Protein AF-A0A923Y2B9-F1 (afdb_monomer_lite)

Sequence (100 aa):
MTINHRLLDILRRGRSPHENHLIDGLVREAVSRREFLRYGSVLGLSAPLLGGIMGAVGYGLTPVAMRAGTPGGTVRYGQIVPAASINPVTVADGGGVTML

Radius of gyration: 22.95 Å; chains: 1; bounding box: 44×29×60 Å

Foldseek 3Di:
DQAQVVLLVVLCPPDDPVLVVLLVCVLVVVADLVRSVVVCVVVVNDPVSSLSSCVNSPNDPPPPPPPDPDVVDDDDDDADDQPDDQDPVPGDDRRSVVVD

pLDDT: mean 88.48, std 8.51, range [60.41, 95.75]

Structure (mmCIF, N/CA/C/O backbone):
data_AF-A0A923Y2B9-F1
#
_entry.id   AF-A0A923Y2B9-F1
#
loop_
_atom_site.group_PDB
_atom_site.id
_atom_site.type_symbol
_atom_site.label_atom_id
_atom_site.label_alt_id
_atom_site.label_comp_id
_atom_site.label_asym_id
_atom_site.label_entity_id
_atom_site.label_seq_id
_atom_site.pdbx_PDB_ins_code
_atom_site.Cartn_x
_atom_site.Cartn_y
_atom_site.Cartn_z
_atom_site.occupancy
_atom_site.B_iso_or_equiv
_atom_site.auth_seq_id
_atom_site.auth_comp_id
_atom_site.auth_asym_id
_atom_site.auth_atom_id
_atom_site.pdbx_PDB_model_num
ATOM 1 N N . MET A 1 1 ? 8.804 -2.515 12.922 1.00 62.66 1 MET A N 1
ATOM 2 C CA . MET A 1 1 ? 7.497 -1.830 12.825 1.00 62.66 1 MET A CA 1
ATOM 3 C C . MET A 1 1 ? 7.016 -1.550 14.237 1.00 62.66 1 MET A C 1
ATOM 5 O O . MET A 1 1 ? 6.899 -2.496 15.003 1.00 62.66 1 MET A O 1
ATOM 9 N N . THR A 1 2 ? 6.822 -0.294 14.633 1.00 78.81 2 THR A N 1
ATOM 10 C CA . THR A 1 2 ? 6.266 0.028 15.958 1.00 78.81 2 THR A CA 1
ATOM 11 C C . THR A 1 2 ? 4.745 0.036 15.841 1.00 78.81 2 THR A C 1
ATOM 13 O O . THR A 1 2 ? 4.179 0.974 15.285 1.00 78.81 2 THR A O 1
ATOM 16 N N . ILE A 1 3 ? 4.092 -1.034 16.300 1.00 89.06 3 ILE A N 1
ATOM 17 C CA . ILE A 1 3 ? 2.633 -1.172 16.221 1.00 89.06 3 ILE A CA 1
ATOM 18 C C . ILE A 1 3 ? 1.986 -0.406 17.379 1.00 89.06 3 ILE A C 1
ATOM 20 O O . ILE A 1 3 ? 2.299 -0.624 18.549 1.00 89.06 3 ILE A O 1
ATOM 24 N N . ASN A 1 4 ? 1.041 0.475 17.065 1.00 92.06 4 ASN A N 1
ATOM 25 C CA . ASN A 1 4 ? 0.205 1.145 18.050 1.00 92.06 4 ASN A CA 1
ATOM 26 C C . ASN A 1 4 ? -1.001 0.263 18.404 1.00 92.06 4 ASN A C 1
ATOM 28 O O . ASN A 1 4 ? -2.086 0.403 17.836 1.00 92.06 4 ASN A O 1
ATOM 32 N N . HIS A 1 5 ? -0.801 -0.647 19.359 1.00 91.88 5 HIS A N 1
ATOM 33 C CA . HIS A 1 5 ? -1.825 -1.602 19.793 1.00 91.88 5 HIS A CA 1
ATOM 34 C C . HIS A 1 5 ? -3.101 -0.925 20.312 1.00 91.88 5 HIS A C 1
ATOM 36 O O . HIS A 1 5 ? -4.198 -1.345 19.968 1.00 91.88 5 HIS A O 1
ATOM 42 N N . ARG A 1 6 ? -2.979 0.189 21.048 1.00 93.44 6 ARG A N 1
ATOM 43 C CA . ARG A 1 6 ? -4.139 0.918 21.587 1.00 93.44 6 ARG A CA 1
ATOM 44 C C . ARG A 1 6 ? -5.038 1.473 20.483 1.00 93.44 6 ARG A C 1
ATOM 46 O O . ARG A 1 6 ? -6.258 1.393 20.581 1.00 93.44 6 ARG A O 1
ATOM 53 N N . LEU A 1 7 ? -4.437 2.057 19.448 1.00 92.19 7 LEU A N 1
ATOM 54 C CA . LEU A 1 7 ? -5.163 2.568 18.286 1.00 92.19 7 LEU A CA 1
ATOM 55 C C . LEU A 1 7 ? -5.807 1.403 17.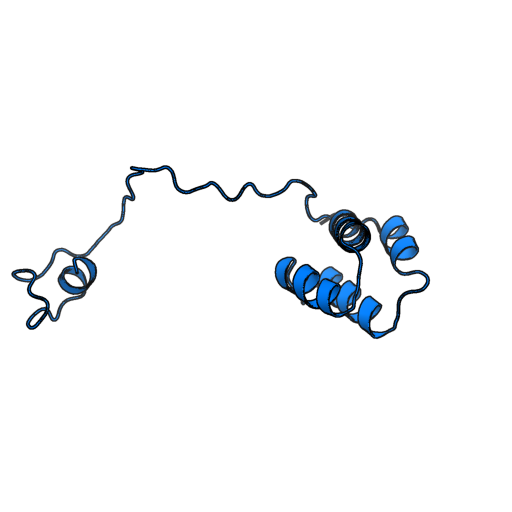522 1.00 92.19 7 LEU A C 1
ATOM 57 O O . LEU A 1 7 ? -6.992 1.447 17.198 1.00 92.19 7 LEU A O 1
ATOM 61 N N . LEU A 1 8 ? -5.043 0.334 17.294 1.00 93.19 8 LEU A N 1
ATOM 62 C CA . LEU A 1 8 ? -5.515 -0.851 16.586 1.00 93.19 8 LEU A CA 1
ATOM 63 C C . LEU A 1 8 ? -6.732 -1.489 17.278 1.00 93.19 8 LEU A C 1
ATOM 65 O O . LEU A 1 8 ? -7.710 -1.810 16.608 1.00 93.19 8 LEU A O 1
ATOM 69 N N . ASP A 1 9 ? -6.716 -1.597 18.607 1.00 93.69 9 ASP A N 1
ATOM 70 C CA . ASP A 1 9 ? -7.828 -2.136 19.394 1.00 93.69 9 ASP A CA 1
ATOM 71 C C . ASP A 1 9 ? -9.095 -1.286 19.278 1.00 93.69 9 ASP A C 1
ATOM 73 O O . ASP A 1 9 ? -10.199 -1.825 19.232 1.00 93.69 9 ASP A O 1
ATOM 77 N N . ILE A 1 10 ? -8.959 0.041 19.197 1.00 94.38 10 ILE A N 1
ATOM 78 C CA . ILE A 1 10 ? -10.097 0.943 18.977 1.00 94.38 10 ILE A CA 1
ATOM 79 C C . ILE A 1 10 ? -10.699 0.705 17.588 1.00 94.38 10 ILE A C 1
ATOM 81 O O . ILE A 1 10 ? -11.918 0.590 17.472 1.00 94.38 10 ILE A O 1
ATOM 85 N N . LEU A 1 11 ? -9.866 0.576 16.550 1.00 92.50 11 LEU A N 1
ATOM 86 C CA . LEU A 1 11 ? -10.327 0.353 15.172 1.00 92.50 11 LEU A CA 1
ATOM 87 C C . LEU A 1 11 ? -10.938 -1.040 14.954 1.00 92.50 11 LEU A C 1
ATOM 89 O O . LEU A 1 11 ? -11.764 -1.210 14.059 1.00 92.50 11 LEU A O 1
ATOM 93 N N . ARG A 1 12 ? -10.569 -2.025 15.780 1.00 91.31 12 ARG A N 1
ATOM 94 C CA . ARG A 1 12 ? -11.142 -3.382 15.774 1.00 91.31 12 ARG A CA 1
ATOM 95 C C . ARG A 1 12 ? -12.546 -3.456 16.384 1.00 91.31 12 ARG A C 1
ATOM 97 O O . ARG A 1 12 ? -13.269 -4.424 16.144 1.00 91.31 12 ARG A O 1
ATOM 104 N N . ARG A 1 13 ? -12.969 -2.459 17.173 1.00 91.69 13 ARG A N 1
ATOM 105 C CA . ARG A 1 13 ? -14.293 -2.480 17.816 1.00 91.69 13 ARG A CA 1
ATOM 106 C C . ARG A 1 13 ? -15.409 -2.404 16.771 1.00 91.69 13 ARG A C 1
ATOM 108 O O . ARG A 1 13 ? -15.408 -1.547 15.890 1.00 91.69 13 ARG A O 1
ATOM 115 N N . GLY A 1 14 ? -16.378 -3.312 16.888 1.00 88.19 14 GLY A N 1
ATOM 116 C CA . GLY A 1 14 ? -17.533 -3.377 15.988 1.00 88.19 14 GLY A CA 1
ATOM 117 C C . GLY A 1 14 ? -17.208 -3.857 14.570 1.00 88.19 14 GLY A C 1
ATOM 118 O O . GLY A 1 14 ? -17.970 -3.561 13.655 1.00 88.19 14 GLY A O 1
ATOM 119 N N . ARG A 1 15 ? -16.074 -4.546 14.378 1.00 90.44 15 ARG A N 1
ATOM 120 C CA . ARG A 1 15 ? -15.715 -5.204 13.116 1.00 90.44 15 ARG A CA 1
ATOM 121 C C . ARG A 1 15 ? -16.225 -6.643 13.076 1.00 90.44 15 ARG A C 1
ATOM 123 O O . ARG A 1 15 ? -16.307 -7.311 14.109 1.00 90.44 15 ARG A O 1
ATOM 130 N N . SER A 1 16 ? -16.539 -7.128 11.882 1.00 93.88 16 SER A N 1
ATOM 131 C CA . SER A 1 16 ? -16.923 -8.522 11.663 1.00 93.88 16 SER A CA 1
ATOM 132 C C . SER A 1 16 ? -15.727 -9.477 11.837 1.00 93.88 16 SER A C 1
ATOM 134 O O . SER A 1 16 ? -14.568 -9.050 11.763 1.00 93.88 16 SER A O 1
ATOM 136 N N . PRO A 1 17 ? -15.967 -10.789 12.025 1.00 94.00 17 PRO A N 1
ATOM 137 C CA . PRO A 1 17 ? -14.890 -11.778 12.093 1.00 94.00 17 PRO A CA 1
ATOM 138 C C . PRO A 1 17 ? -13.975 -11.772 10.858 1.00 94.00 17 PRO A C 1
ATOM 140 O O . PRO A 1 17 ? -12.760 -11.901 10.995 1.00 94.00 17 PRO A O 1
ATOM 143 N N . HIS A 1 18 ? -14.535 -11.566 9.660 1.00 94.69 18 HIS A N 1
ATOM 144 C CA . HIS A 1 18 ? -13.771 -11.527 8.409 1.00 94.69 18 HIS A CA 1
ATOM 145 C C . HIS A 1 18 ? -12.862 -10.295 8.317 1.00 94.69 18 HIS A C 1
ATOM 147 O O . HIS A 1 18 ? -11.706 -10.407 7.912 1.00 94.69 18 HIS A O 1
ATOM 153 N N . GLU A 1 19 ? -13.358 -9.131 8.743 1.00 93.75 19 GLU A N 1
ATOM 154 C CA . GLU A 1 19 ? -12.566 -7.898 8.795 1.00 93.75 19 GLU A CA 1
ATOM 155 C C . GLU A 1 19 ? -11.409 -8.032 9.791 1.00 93.75 19 GLU A C 1
ATOM 157 O O . GLU A 1 19 ? -10.271 -7.704 9.462 1.00 93.75 19 GLU A O 1
ATOM 162 N N . ASN A 1 20 ? -11.668 -8.577 10.985 1.00 94.94 20 ASN A N 1
ATOM 163 C CA . ASN A 1 20 ? -10.621 -8.802 11.983 1.00 94.94 20 ASN A CA 1
ATOM 164 C C . ASN A 1 20 ? -9.570 -9.808 11.502 1.00 94.94 20 ASN A C 1
ATOM 166 O O . ASN A 1 20 ? -8.380 -9.575 11.704 1.00 94.94 20 ASN A O 1
ATOM 170 N N . HIS A 1 21 ? -9.978 -10.864 10.793 1.00 95.50 21 HIS A N 1
ATOM 171 C CA . HIS A 1 21 ? -9.041 -11.818 10.203 1.00 95.50 21 HIS A CA 1
ATOM 172 C C . HIS A 1 21 ? -8.107 -11.158 9.176 1.00 95.50 21 HIS A C 1
ATOM 174 O O . HIS A 1 21 ? -6.906 -11.426 9.164 1.00 95.50 21 HIS A O 1
ATOM 180 N N . LEU A 1 22 ? -8.634 -10.246 8.352 1.00 95.44 22 LEU A N 1
ATOM 181 C CA . LEU A 1 22 ? -7.831 -9.476 7.402 1.00 95.44 22 LEU A CA 1
ATOM 182 C C . LEU A 1 22 ? -6.837 -8.540 8.117 1.00 95.44 22 LEU A C 1
ATOM 184 O O . LEU A 1 22 ? -5.682 -8.434 7.703 1.00 95.44 22 LEU A O 1
ATOM 188 N N . ILE A 1 23 ? -7.261 -7.891 9.208 1.00 94.31 23 ILE A N 1
ATOM 189 C CA . ILE A 1 23 ? -6.389 -7.047 10.043 1.00 94.31 23 ILE A CA 1
ATOM 190 C C . ILE A 1 23 ? -5.288 -7.889 10.701 1.00 94.31 23 ILE A C 1
ATOM 192 O O . ILE A 1 23 ? -4.133 -7.469 10.738 1.00 94.31 23 ILE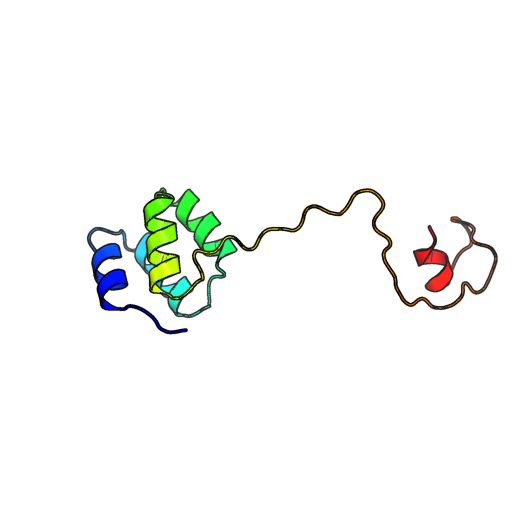 A O 1
ATOM 196 N N . ASP A 1 24 ? -5.613 -9.076 11.208 1.00 94.69 24 ASP A N 1
ATOM 197 C CA . ASP A 1 24 ? -4.628 -9.993 11.785 1.00 94.69 24 ASP A CA 1
ATOM 198 C C . ASP A 1 24 ? -3.626 -10.479 10.732 1.00 94.69 24 ASP A C 1
ATOM 200 O O . ASP A 1 24 ? -2.432 -10.563 11.016 1.00 94.69 24 ASP A O 1
ATOM 204 N N . GLY A 1 25 ? -4.084 -10.739 9.505 1.00 94.19 25 GLY A N 1
ATOM 205 C CA . GLY A 1 25 ? -3.218 -11.056 8.369 1.00 94.19 25 GLY A CA 1
ATOM 206 C C . GLY A 1 25 ? -2.230 -9.933 8.045 1.00 94.19 25 GLY A C 1
ATOM 207 O O . GLY A 1 25 ? -1.066 -10.212 7.763 1.00 94.19 25 GLY A O 1
ATOM 208 N N . LEU A 1 26 ? -2.663 -8.672 8.158 1.00 93.31 26 LEU A N 1
ATOM 209 C CA . LEU A 1 26 ? -1.797 -7.503 7.992 1.00 93.31 26 LEU A CA 1
ATOM 210 C C . LEU A 1 26 ? -0.744 -7.404 9.106 1.00 93.31 26 LEU A C 1
ATOM 212 O O . LEU A 1 26 ? 0.424 -7.155 8.830 1.00 93.31 26 LEU A O 1
ATOM 216 N N . VAL A 1 27 ? -1.149 -7.619 10.363 1.00 93.75 27 VAL A N 1
ATOM 217 C CA . VAL A 1 27 ? -0.248 -7.590 11.532 1.00 93.75 27 VAL A CA 1
ATOM 218 C C . VAL A 1 27 ? 0.785 -8.718 11.479 1.00 93.75 27 VAL A C 1
ATOM 220 O O . VAL A 1 27 ? 1.923 -8.526 11.894 1.00 93.75 27 VAL A O 1
ATOM 223 N N . ARG A 1 28 ? 0.399 -9.889 10.962 1.00 93.19 28 ARG A N 1
ATOM 224 C CA . ARG A 1 28 ? 1.277 -11.058 10.779 1.00 93.19 28 ARG A CA 1
ATOM 225 C C . ARG A 1 28 ? 2.147 -10.981 9.522 1.00 93.19 28 ARG A C 1
ATOM 227 O O . ARG A 1 28 ? 2.852 -11.942 9.240 1.00 93.19 28 ARG A O 1
ATOM 234 N N . GLU A 1 29 ? 2.044 -9.901 8.745 1.00 89.06 29 GLU A N 1
ATOM 235 C CA . GLU A 1 29 ? 2.702 -9.730 7.439 1.00 89.06 29 GLU A CA 1
ATOM 236 C C . GLU A 1 29 ? 2.347 -10.816 6.397 1.00 89.06 29 GLU A C 1
ATOM 238 O O . GLU A 1 29 ? 2.971 -10.903 5.343 1.00 89.06 29 GLU A O 1
ATOM 243 N N . ALA A 1 30 ? 1.301 -11.612 6.646 1.00 92.69 30 ALA A N 1
ATOM 244 C CA . ALA A 1 30 ? 0.791 -12.620 5.715 1.00 92.69 30 ALA A CA 1
ATOM 245 C C . ALA A 1 30 ? -0.019 -11.995 4.567 1.00 92.69 30 ALA A C 1
ATOM 247 O O . ALA A 1 30 ? -0.195 -12.608 3.518 1.00 92.69 30 ALA A O 1
ATOM 248 N N . VAL A 1 31 ? -0.525 -10.777 4.781 1.00 92.81 31 VAL A N 1
ATOM 249 C CA . VAL A 1 31 ? -1.248 -9.977 3.792 1.00 92.81 31 VAL A CA 1
ATOM 250 C C . VAL A 1 31 ? -0.447 -8.711 3.524 1.00 92.81 31 VAL A C 1
ATOM 252 O O . VAL A 1 31 ? -0.166 -7.931 4.435 1.00 92.81 31 VAL A O 1
ATOM 255 N N . SER A 1 32 ? -0.098 -8.475 2.261 1.00 91.25 32 SER A N 1
ATOM 256 C CA . SER A 1 32 ? 0.612 -7.257 1.865 1.00 91.25 32 SER A CA 1
ATOM 257 C C . SER A 1 32 ? -0.276 -6.013 1.995 1.00 91.25 32 SER A C 1
ATOM 259 O O . SER A 1 32 ? -1.503 -6.088 1.915 1.00 91.25 32 SER A O 1
ATOM 261 N N . ARG A 1 33 ? 0.329 -4.817 2.087 1.00 90.25 33 ARG A N 1
ATOM 262 C CA . ARG A 1 33 ? -0.415 -3.534 2.089 1.00 90.25 33 ARG A CA 1
ATOM 263 C C . ARG A 1 33 ? -1.435 -3.443 0.951 1.00 90.25 33 ARG A C 1
ATOM 265 O O . ARG A 1 33 ? -2.563 -3.002 1.146 1.00 90.25 33 ARG A O 1
ATOM 272 N N . ARG A 1 34 ? -1.021 -3.853 -0.252 1.00 90.50 34 ARG A N 1
ATOM 273 C CA . ARG A 1 34 ? -1.850 -3.792 -1.461 1.00 90.50 34 ARG A CA 1
ATOM 274 C C . ARG A 1 34 ? -3.035 -4.749 -1.369 1.00 90.50 34 ARG A C 1
ATOM 276 O O . ARG A 1 34 ? -4.141 -4.379 -1.748 1.00 90.50 34 ARG A O 1
ATOM 283 N N . GLU A 1 35 ? -2.812 -5.959 -0.868 1.00 94.31 35 GLU A N 1
ATOM 284 C CA . GLU A 1 35 ? -3.878 -6.941 -0.660 1.00 94.31 35 GLU A CA 1
ATOM 285 C C . GLU A 1 35 ? -4.837 -6.505 0.439 1.00 94.31 35 GLU A C 1
ATOM 287 O O . GLU A 1 35 ? -6.040 -6.624 0.258 1.00 94.31 35 GLU A O 1
ATOM 292 N N . PHE A 1 36 ? -4.338 -5.915 1.524 1.00 94.56 36 PHE A N 1
ATOM 293 C CA . PHE A 1 36 ? -5.180 -5.358 2.576 1.00 94.56 36 PHE A CA 1
ATOM 294 C C . PHE A 1 36 ? -6.102 -4.255 2.051 1.00 94.56 36 PHE A C 1
ATOM 296 O O . PHE A 1 36 ? -7.298 -4.273 2.323 1.00 94.56 36 PHE A O 1
ATOM 303 N N . LEU A 1 37 ? -5.579 -3.332 1.238 1.00 93.38 37 LEU A N 1
ATOM 304 C CA . LEU A 1 37 ? -6.394 -2.296 0.599 1.00 93.38 37 LEU A CA 1
ATOM 305 C C . LEU A 1 37 ? -7.423 -2.879 -0.377 1.00 93.38 37 LEU A C 1
ATOM 307 O O . LEU A 1 37 ? -8.553 -2.398 -0.437 1.00 93.38 37 LEU A O 1
ATOM 311 N N . ARG A 1 38 ? -7.047 -3.918 -1.129 1.00 94.56 38 ARG A N 1
ATOM 312 C CA . ARG A 1 38 ? -7.924 -4.570 -2.108 1.00 94.56 38 ARG A CA 1
ATOM 313 C C . ARG A 1 38 ? -9.023 -5.399 -1.446 1.00 94.56 38 ARG A C 1
ATOM 315 O O . ARG A 1 38 ? -10.179 -5.279 -1.821 1.00 94.56 38 ARG A O 1
ATOM 322 N N . TYR A 1 39 ? -8.684 -6.249 -0.484 1.00 95.75 39 TYR A N 1
ATOM 323 C CA . TYR A 1 39 ? -9.661 -7.087 0.209 1.00 95.75 39 TYR A CA 1
ATOM 324 C C . TYR A 1 39 ? -10.474 -6.284 1.218 1.00 95.75 39 TYR A C 1
ATOM 326 O O . TYR A 1 39 ? -11.661 -6.534 1.384 1.00 95.75 39 TYR A O 1
ATOM 334 N N . GLY A 1 40 ? -9.874 -5.265 1.831 1.00 93.69 40 GLY A N 1
ATOM 335 C CA . GLY A 1 40 ? -10.574 -4.367 2.735 1.00 93.69 40 GLY A CA 1
ATOM 336 C C . GLY A 1 40 ? -11.649 -3.549 2.027 1.00 93.69 40 GLY A C 1
ATOM 337 O O . GLY A 1 40 ? -12.753 -3.426 2.550 1.00 93.69 40 GLY A O 1
ATOM 338 N N . SER A 1 41 ? -11.379 -3.059 0.812 1.00 93.75 41 SER A N 1
ATOM 339 C CA . SER A 1 41 ? -12.396 -2.366 0.014 1.00 93.75 41 SER A CA 1
ATOM 340 C C . SER A 1 41 ? -13.519 -3.300 -0.447 1.00 93.75 41 SER A C 1
ATOM 342 O O . SER A 1 41 ? -14.678 -2.899 -0.420 1.00 93.75 41 SER A O 1
ATOM 344 N N . VAL A 1 42 ? -13.208 -4.560 -0.779 1.00 95.69 42 VAL A N 1
ATOM 345 C CA . VAL A 1 42 ? -14.217 -5.590 -1.099 1.00 95.69 42 VAL A CA 1
ATOM 346 C C . VAL A 1 42 ? -15.119 -5.895 0.101 1.00 95.69 42 VAL A C 1
ATOM 348 O O . VAL A 1 42 ? -16.320 -6.072 -0.072 1.00 95.69 42 VAL A O 1
ATOM 351 N N . LEU A 1 43 ? -14.568 -5.905 1.318 1.00 93.12 43 LEU A N 1
ATOM 352 C CA . LEU A 1 43 ? -15.335 -6.071 2.559 1.00 93.12 43 LEU A CA 1
ATOM 353 C C . LEU A 1 43 ? -16.143 -4.820 2.954 1.00 93.12 43 LEU A C 1
ATOM 355 O O . LEU A 1 43 ? -16.862 -4.854 3.948 1.00 93.12 43 LEU A O 1
ATOM 359 N N . GLY A 1 44 ? -16.043 -3.721 2.199 1.00 92.81 44 GLY A N 1
ATOM 360 C CA . GLY A 1 44 ? -16.755 -2.475 2.485 1.00 92.81 44 GLY A CA 1
ATOM 361 C C . GLY A 1 44 ? -16.095 -1.603 3.558 1.00 92.81 44 GLY A C 1
ATOM 362 O O . GLY A 1 44 ? -16.733 -0.689 4.083 1.00 92.81 44 GLY A O 1
ATOM 363 N N . LEU A 1 45 ? -14.819 -1.841 3.888 1.00 92.56 45 LEU A N 1
ATOM 364 C CA . LEU A 1 45 ? -14.075 -0.978 4.804 1.00 92.56 45 LEU A CA 1
ATOM 365 C C . LEU A 1 45 ? -13.814 0.383 4.151 1.00 92.56 45 LEU A C 1
ATOM 367 O O . LEU A 1 45 ? -13.338 0.482 3.018 1.00 92.56 45 LEU A O 1
ATOM 371 N N . SER A 1 46 ? -14.095 1.454 4.892 1.00 91.25 46 SER A N 1
ATOM 372 C CA . SER A 1 46 ? -13.888 2.815 4.405 1.00 91.25 46 SER A CA 1
ATOM 373 C C . SER A 1 46 ? -12.396 3.150 4.276 1.00 91.25 46 SER A C 1
ATOM 375 O O . SER A 1 46 ? -11.561 2.694 5.062 1.00 91.25 46 SER A O 1
ATOM 377 N N . ALA A 1 47 ? -12.046 4.000 3.306 1.00 90.38 47 ALA A N 1
ATOM 378 C CA . ALA A 1 47 ? -10.662 4.433 3.091 1.00 90.38 47 ALA A CA 1
ATOM 379 C C . ALA A 1 47 ? -9.990 5.050 4.344 1.00 90.38 47 ALA A C 1
ATOM 381 O O . ALA A 1 47 ? -8.832 4.714 4.605 1.00 90.38 47 ALA A O 1
ATOM 382 N N . PRO A 1 48 ? -10.674 5.872 5.172 1.00 90.62 48 PRO A N 1
ATOM 383 C CA . PRO A 1 48 ? -10.097 6.383 6.417 1.00 90.62 48 PRO A CA 1
ATOM 384 C C . PRO A 1 48 ? -9.793 5.281 7.438 1.00 90.62 48 PRO A C 1
ATOM 386 O O . PRO A 1 48 ? -8.774 5.342 8.122 1.00 90.62 48 PRO A O 1
ATOM 389 N N . LEU A 1 49 ? -10.646 4.255 7.525 1.00 92.69 49 LEU A N 1
ATOM 390 C CA . LEU A 1 49 ? -10.450 3.126 8.433 1.00 92.69 49 LEU A CA 1
ATOM 391 C C . LEU A 1 49 ? -9.249 2.277 8.002 1.00 92.69 49 LEU A C 1
ATOM 393 O O . LEU A 1 49 ? -8.388 1.967 8.823 1.00 92.69 49 LEU A O 1
ATOM 397 N N . LEU A 1 50 ? -9.149 1.965 6.707 1.00 93.06 50 LEU A N 1
ATOM 398 C CA . LEU A 1 50 ? -8.000 1.256 6.141 1.00 93.06 50 LEU A CA 1
ATOM 399 C C . LEU A 1 50 ? -6.696 2.036 6.354 1.00 93.06 50 LEU A C 1
ATOM 401 O O . LEU A 1 50 ? -5.693 1.458 6.772 1.00 93.06 50 LEU A O 1
ATOM 405 N N . GLY A 1 51 ? -6.721 3.353 6.130 1.00 90.56 51 GLY A N 1
ATOM 406 C CA . GLY A 1 51 ? -5.593 4.244 6.405 1.00 90.56 51 GLY A CA 1
ATOM 407 C C . GLY A 1 51 ? -5.193 4.254 7.882 1.00 90.56 51 GLY A C 1
ATOM 408 O O . GLY A 1 51 ? -4.012 4.123 8.198 1.00 90.56 51 GLY A O 1
ATOM 409 N N . GLY A 1 52 ? -6.171 4.331 8.788 1.00 92.56 52 GLY A N 1
ATOM 410 C CA . GLY A 1 52 ? -5.946 4.284 10.232 1.00 92.56 52 GLY A CA 1
ATOM 411 C C . GLY A 1 52 ? -5.307 2.974 10.694 1.00 92.56 52 GLY A C 1
ATOM 412 O O . GLY A 1 52 ? -4.351 3.004 11.467 1.00 92.56 52 GLY A O 1
ATOM 413 N N . ILE A 1 53 ? -5.775 1.831 10.181 1.00 93.06 53 ILE A N 1
ATOM 414 C CA . ILE A 1 53 ? -5.208 0.510 10.499 1.00 93.06 53 ILE A CA 1
ATOM 415 C C . ILE A 1 53 ? -3.775 0.407 9.972 1.00 93.06 53 ILE A C 1
ATOM 417 O O . ILE A 1 53 ? -2.879 0.010 10.712 1.00 93.06 53 ILE A O 1
ATOM 421 N N . MET A 1 54 ? -3.526 0.817 8.725 1.00 91.50 54 MET A N 1
ATOM 422 C CA . MET A 1 54 ? -2.173 0.829 8.162 1.00 91.50 54 MET A CA 1
ATOM 423 C C . MET A 1 54 ? -1.222 1.709 8.984 1.00 91.50 54 MET A C 1
ATOM 425 O O . MET A 1 54 ? -0.121 1.268 9.316 1.00 91.50 54 MET A O 1
ATOM 429 N N . GLY A 1 55 ? -1.661 2.910 9.372 1.00 90.31 55 GLY A N 1
ATOM 430 C CA . GLY A 1 55 ? -0.896 3.799 10.244 1.00 90.31 55 GLY A CA 1
ATOM 431 C C . GLY A 1 55 ? -0.619 3.182 11.618 1.00 90.31 55 GLY A C 1
ATOM 432 O O . GLY A 1 55 ? 0.505 3.263 12.108 1.00 90.31 55 GLY A O 1
ATOM 433 N N . ALA A 1 56 ? -1.603 2.498 12.212 1.00 91.75 56 ALA A N 1
ATOM 434 C CA . ALA A 1 56 ? -1.451 1.810 13.494 1.00 91.75 56 ALA A CA 1
ATOM 435 C C . ALA A 1 56 ? -0.463 0.637 13.431 1.00 91.75 56 ALA A C 1
ATOM 437 O O . ALA A 1 56 ? 0.253 0.402 14.398 1.00 91.75 56 ALA A O 1
ATOM 438 N N . VAL A 1 57 ? -0.386 -0.081 12.308 1.00 91.38 57 VAL A N 1
ATOM 439 C CA . VAL A 1 57 ? 0.588 -1.171 12.109 1.00 91.38 57 VAL A CA 1
ATOM 440 C C . VAL A 1 57 ? 1.992 -0.623 11.799 1.00 91.38 57 VAL A C 1
ATOM 442 O O . VAL A 1 57 ? 2.977 -1.347 11.898 1.00 91.38 57 VAL A O 1
ATOM 445 N N . GLY A 1 58 ? 2.126 0.678 11.516 1.00 86.00 58 GLY A N 1
ATOM 446 C CA . GLY A 1 58 ? 3.407 1.337 11.244 1.00 86.00 58 GLY A CA 1
ATOM 447 C C . GLY A 1 58 ? 3.737 1.425 9.754 1.00 86.00 58 GLY A C 1
ATOM 448 O O . GLY A 1 58 ? 4.888 1.661 9.380 1.00 86.00 58 GLY A O 1
ATOM 449 N N . TYR A 1 59 ? 2.743 1.239 8.883 1.00 83.19 59 TYR A N 1
ATOM 450 C CA . TYR A 1 59 ? 2.885 1.612 7.488 1.00 83.19 59 TYR A CA 1
ATOM 451 C C . TYR A 1 59 ? 2.832 3.131 7.369 1.00 83.19 59 TYR A C 1
ATOM 453 O O . TYR A 1 59 ? 1.896 3.777 7.835 1.00 83.19 59 TYR A O 1
ATOM 461 N N . GLY A 1 60 ? 3.865 3.697 6.742 1.00 72.19 60 GLY A N 1
ATOM 462 C CA . GLY A 1 60 ? 3.924 5.127 6.468 1.00 72.19 60 GLY A CA 1
ATOM 463 C C . GLY A 1 60 ? 2.661 5.587 5.743 1.00 72.19 60 GLY A C 1
ATOM 464 O O . GLY A 1 60 ? 2.311 5.039 4.699 1.00 72.19 60 GLY A O 1
ATOM 465 N N . LEU A 1 61 ? 1.999 6.596 6.312 1.00 66.38 61 LEU A N 1
ATOM 466 C CA . LEU A 1 61 ? 0.905 7.331 5.670 1.00 66.38 61 LEU A CA 1
ATOM 467 C C . LEU A 1 61 ? 1.413 8.238 4.546 1.00 66.38 61 LEU A C 1
ATOM 469 O O . LEU A 1 61 ? 0.620 8.831 3.820 1.00 66.38 61 LEU A O 1
ATOM 473 N N . THR A 1 62 ? 2.734 8.361 4.407 1.00 62.28 62 THR A N 1
ATOM 474 C CA . THR A 1 62 ? 3.353 9.018 3.271 1.00 62.28 62 THR A CA 1
ATOM 475 C C . THR A 1 62 ? 3.043 8.203 2.020 1.00 62.28 62 THR A C 1
ATOM 477 O O . THR A 1 62 ? 3.500 7.059 1.912 1.00 62.28 62 THR A O 1
ATOM 480 N N . PRO A 1 63 ? 2.269 8.750 1.064 1.00 60.53 63 PRO A N 1
ATOM 481 C CA . PRO A 1 63 ? 2.135 8.102 -0.223 1.00 60.53 63 PRO A CA 1
ATOM 482 C C . PRO A 1 63 ? 3.548 7.938 -0.775 1.00 60.53 63 PRO A C 1
ATOM 484 O O . PRO A 1 63 ? 4.297 8.911 -0.896 1.00 60.53 63 PRO A O 1
ATOM 487 N N . VAL A 1 64 ? 3.940 6.698 -1.072 1.00 62.34 64 VAL A N 1
ATOM 488 C CA . VAL A 1 64 ? 5.118 6.480 -1.906 1.00 62.34 64 VAL A CA 1
ATOM 489 C C . VAL A 1 64 ? 4.731 7.083 -3.241 1.00 62.34 64 VAL A C 1
ATOM 491 O O . VAL A 1 64 ? 3.902 6.520 -3.954 1.00 62.34 64 VAL A O 1
ATOM 494 N N . ALA A 1 65 ? 5.247 8.279 -3.520 1.00 62.81 65 ALA A N 1
ATOM 495 C CA . ALA A 1 65 ? 5.028 8.934 -4.790 1.00 62.81 65 ALA A CA 1
ATOM 496 C C . ALA A 1 65 ? 5.529 7.969 -5.861 1.00 62.81 65 ALA A C 1
ATOM 498 O O . ALA A 1 65 ? 6.735 7.747 -6.001 1.00 62.81 65 ALA A O 1
ATOM 499 N N . MET A 1 66 ? 4.593 7.343 -6.570 1.00 60.41 66 MET A N 1
ATOM 500 C CA . MET A 1 66 ? 4.913 6.592 -7.764 1.00 60.41 66 MET A CA 1
ATOM 501 C C . MET A 1 66 ? 5.453 7.645 -8.719 1.00 60.41 66 MET A C 1
ATOM 503 O O . MET A 1 66 ? 4.704 8.499 -9.195 1.00 60.41 66 MET A O 1
ATOM 507 N N . ARG A 1 67 ? 6.780 7.692 -8.869 1.00 67.44 67 ARG A N 1
ATOM 508 C CA . ARG A 1 67 ? 7.4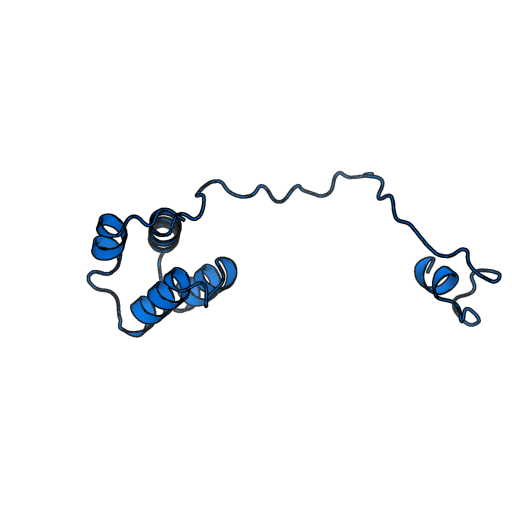07 8.660 -9.760 1.00 67.44 67 ARG A CA 1
ATOM 509 C C . ARG A 1 67 ? 6.839 8.379 -11.139 1.00 67.44 67 ARG A C 1
ATOM 511 O O . ARG A 1 67 ? 7.057 7.295 -11.679 1.00 67.44 67 ARG A O 1
ATOM 518 N N . ALA A 1 68 ? 6.073 9.330 -11.666 1.00 75.31 68 ALA A N 1
ATOM 519 C CA . ALA A 1 68 ? 5.704 9.306 -13.065 1.00 75.31 68 ALA A CA 1
ATOM 520 C C . ALA A 1 68 ? 6.999 9.138 -13.867 1.00 75.31 68 ALA A C 1
ATOM 522 O O . ALA A 1 68 ? 8.006 9.781 -13.548 1.00 75.31 68 ALA A O 1
ATOM 523 N N . GLY A 1 69 ? 6.996 8.229 -14.843 1.00 76.31 69 GLY A N 1
ATOM 524 C CA . GLY A 1 69 ? 8.144 8.074 -15.727 1.00 76.31 69 GLY A CA 1
ATOM 525 C C . GLY A 1 69 ? 8.465 9.432 -16.335 1.00 76.31 69 GLY A C 1
ATOM 526 O O . GLY A 1 69 ? 7.571 10.084 -16.872 1.00 76.31 69 GLY A O 1
ATOM 527 N N . THR A 1 70 ? 9.708 9.890 -16.196 1.00 83.75 70 THR A N 1
ATOM 528 C CA . THR A 1 70 ? 10.134 11.157 -16.789 1.00 83.75 70 THR A CA 1
ATOM 529 C C . THR A 1 70 ? 10.015 11.025 -18.307 1.00 83.75 70 THR A C 1
ATOM 531 O O . THR A 1 70 ? 10.696 10.162 -18.871 1.00 83.75 70 THR A O 1
ATOM 534 N N . PRO A 1 71 ? 9.180 11.831 -18.991 1.00 85.75 71 PRO A N 1
ATOM 535 C CA . PRO A 1 71 ? 9.130 11.814 -20.447 1.00 85.75 71 PRO A CA 1
ATOM 536 C C . PRO A 1 71 ? 10.530 12.085 -21.011 1.00 85.75 71 PRO A C 1
ATOM 538 O O . PRO A 1 71 ? 11.195 13.028 -20.587 1.00 85.75 71 PRO A O 1
ATOM 541 N N . GLY A 1 72 ? 11.006 11.225 -21.913 1.00 90.62 72 GLY A N 1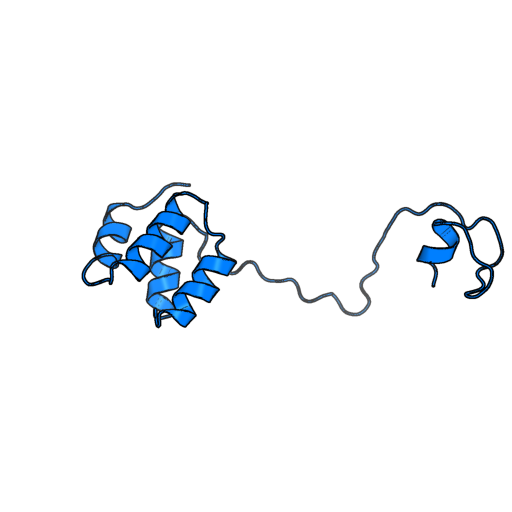
ATOM 542 C CA . GLY A 1 72 ? 12.373 11.300 -22.447 1.00 90.62 72 GLY A CA 1
ATOM 543 C C . GLY A 1 72 ? 13.477 10.805 -21.500 1.00 90.62 72 GLY A C 1
ATOM 544 O O . GLY A 1 72 ? 14.655 11.019 -21.777 1.00 90.62 72 GLY A O 1
ATOM 545 N N . GLY A 1 73 ? 13.137 10.146 -20.388 1.00 87.56 73 GLY A N 1
ATOM 546 C CA . GLY A 1 73 ? 14.122 9.545 -19.491 1.00 87.56 73 GLY A CA 1
ATOM 547 C C . GLY A 1 73 ? 14.928 8.431 -20.169 1.00 87.56 73 GLY A C 1
ATOM 548 O O . GLY A 1 73 ? 14.378 7.585 -20.869 1.00 87.56 73 GLY A O 1
ATOM 549 N N . THR A 1 74 ? 16.241 8.405 -19.940 1.00 89.94 74 THR A N 1
ATOM 550 C CA . THR A 1 74 ? 17.126 7.342 -20.440 1.00 89.94 74 THR A CA 1
ATOM 551 C C . THR A 1 74 ? 17.220 6.198 -19.433 1.00 89.94 74 THR A C 1
ATOM 553 O O . THR A 1 74 ? 17.588 6.415 -18.278 1.00 89.94 74 THR A O 1
ATOM 556 N N . VAL A 1 75 ? 16.961 4.966 -19.877 1.00 85.56 75 VAL A N 1
ATOM 557 C CA . VAL A 1 75 ? 17.230 3.745 -19.101 1.00 85.56 75 VAL A CA 1
ATOM 558 C C . VAL A 1 75 ? 18.593 3.190 -19.513 1.00 85.56 75 VAL A C 1
ATOM 560 O O . VAL A 1 75 ? 18.847 2.982 -20.696 1.00 85.56 75 VAL A O 1
ATOM 563 N N . ARG A 1 76 ? 19.483 2.950 -18.542 1.00 91.12 76 ARG A N 1
ATOM 564 C CA . ARG A 1 76 ? 20.770 2.273 -18.764 1.00 91.12 76 ARG A CA 1
ATOM 565 C C . ARG A 1 76 ? 20.652 0.827 -18.298 1.00 91.12 76 ARG A C 1
ATOM 567 O O . ARG A 1 76 ? 20.309 0.596 -17.142 1.00 91.12 76 ARG A O 1
ATOM 574 N N . TYR A 1 77 ? 20.950 -0.122 -19.175 1.00 88.06 77 TYR A N 1
ATOM 575 C CA . TYR A 1 77 ? 20.952 -1.550 -18.867 1.00 88.06 77 TYR A CA 1
ATOM 576 C C . TYR A 1 77 ? 22.185 -2.216 -19.492 1.00 88.06 77 TYR A C 1
ATOM 578 O O . TYR A 1 77 ? 22.750 -1.697 -20.454 1.00 88.06 77 TYR A O 1
ATOM 586 N N . GLY A 1 78 ? 22.635 -3.327 -18.908 1.00 92.00 78 GLY A N 1
ATOM 587 C CA . GLY A 1 78 ? 23.709 -4.153 -19.461 1.00 92.00 78 GLY A CA 1
ATOM 588 C C . GLY A 1 78 ? 23.120 -5.293 -20.283 1.00 92.00 78 GLY A C 1
ATOM 589 O O . GLY A 1 78 ? 22.155 -5.916 -19.847 1.00 92.00 78 GLY A O 1
ATOM 590 N N . GLN A 1 79 ? 23.693 -5.560 -21.453 1.00 89.69 79 GLN A N 1
ATOM 591 C CA . GLN A 1 79 ? 23.218 -6.595 -22.367 1.00 89.69 79 GLN A CA 1
ATOM 592 C C . GLN A 1 79 ? 24.389 -7.304 -23.038 1.00 89.69 79 GLN A C 1
ATOM 594 O O . GLN A 1 79 ? 25.433 -6.694 -23.277 1.00 89.69 79 GLN A O 1
ATOM 599 N N . ILE A 1 80 ? 24.204 -8.584 -23.353 1.00 91.88 80 ILE A N 1
ATOM 600 C CA . ILE A 1 80 ? 25.148 -9.339 -24.180 1.00 91.88 80 ILE A CA 1
ATOM 601 C C . ILE A 1 80 ? 25.108 -8.768 -25.606 1.00 91.88 80 ILE A C 1
ATOM 603 O O . ILE A 1 80 ? 24.034 -8.471 -26.128 1.00 91.88 80 ILE A O 1
ATOM 607 N N . VAL A 1 81 ? 26.273 -8.593 -26.238 1.00 91.31 81 VAL A N 1
ATOM 608 C CA . VAL A 1 81 ? 26.358 -8.088 -27.619 1.00 91.31 81 VAL A CA 1
ATOM 609 C C . VAL A 1 81 ? 25.644 -9.068 -28.564 1.00 91.31 81 VAL A C 1
ATOM 611 O O . VAL A 1 81 ? 25.942 -10.261 -28.488 1.00 91.31 81 VAL A O 1
ATOM 614 N N . PRO A 1 82 ? 24.738 -8.599 -29.448 1.00 92.44 82 PRO A N 1
ATOM 615 C CA . PRO A 1 82 ? 24.087 -9.457 -30.432 1.00 92.44 82 PRO A CA 1
ATOM 616 C C . PRO A 1 82 ? 25.102 -10.231 -31.273 1.00 92.44 82 PRO A C 1
ATOM 618 O O . PRO A 1 82 ? 26.074 -9.658 -31.769 1.00 92.44 82 PRO A O 1
ATOM 621 N N . ALA A 1 83 ? 24.870 -11.531 -31.444 1.00 90.38 83 ALA A N 1
ATOM 622 C CA . ALA A 1 83 ? 25.811 -12.404 -32.145 1.00 90.38 83 ALA A CA 1
ATOM 623 C C . ALA A 1 83 ? 25.833 -12.178 -33.670 1.00 90.38 83 ALA A C 1
ATOM 625 O O . ALA A 1 83 ? 26.818 -12.506 -34.332 1.00 90.38 83 ALA A O 1
ATOM 626 N N . ALA A 1 84 ? 24.754 -11.631 -34.234 1.00 89.06 84 ALA A N 1
ATOM 627 C CA . ALA A 1 84 ? 24.593 -11.370 -35.662 1.0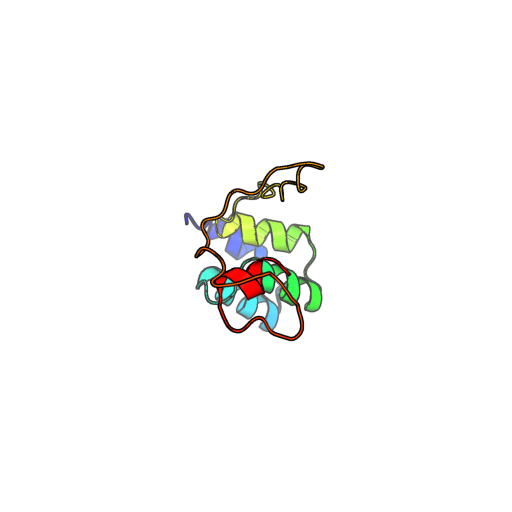0 89.06 84 ALA A CA 1
ATOM 628 C C . ALA A 1 84 ? 23.693 -10.145 -35.912 1.00 89.06 84 ALA A C 1
ATOM 630 O O . ALA A 1 84 ? 23.292 -9.441 -34.983 1.00 89.06 84 ALA A O 1
ATOM 631 N N . SER A 1 85 ? 23.367 -9.882 -37.181 1.00 90.06 85 SER A N 1
ATOM 632 C CA . SER A 1 85 ? 22.414 -8.834 -37.560 1.00 90.06 85 SER A CA 1
ATOM 633 C C . SER A 1 85 ? 21.061 -9.035 -36.873 1.00 90.06 85 SER A C 1
ATOM 635 O O . SER A 1 85 ? 20.500 -10.131 -36.924 1.00 90.06 85 SER A O 1
ATOM 637 N N . ILE A 1 86 ? 20.511 -7.961 -36.306 1.00 89.81 86 ILE A N 1
ATOM 638 C CA . ILE A 1 86 ? 19.198 -7.970 -35.657 1.00 89.81 86 ILE A CA 1
ATOM 639 C C . ILE A 1 86 ? 18.123 -8.166 -36.734 1.00 89.81 86 ILE A C 1
ATOM 641 O O . ILE A 1 86 ? 17.836 -7.263 -37.518 1.00 89.81 86 ILE A O 1
ATOM 645 N N . ASN A 1 87 ? 17.554 -9.369 -36.792 1.00 90.12 87 ASN A N 1
ATOM 646 C CA . 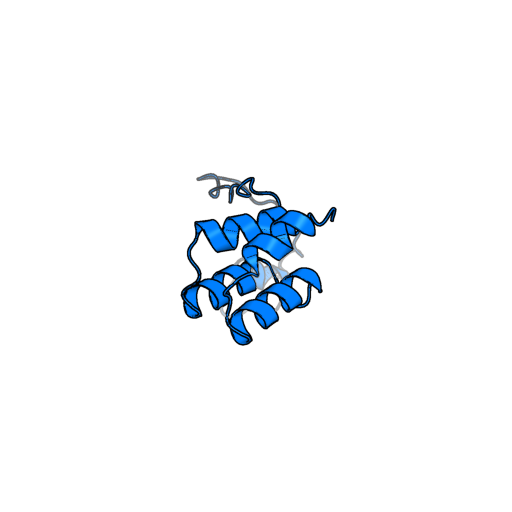ASN A 1 87 ? 16.474 -9.745 -37.698 1.00 90.12 87 ASN A CA 1
ATOM 647 C C . ASN A 1 87 ? 15.429 -10.561 -36.918 1.00 90.12 87 ASN A C 1
ATOM 649 O O . ASN A 1 87 ? 15.767 -11.624 -36.394 1.00 90.12 87 ASN A O 1
ATOM 653 N N . PRO A 1 88 ? 14.160 -10.115 -36.866 1.00 88.12 88 PRO A N 1
ATOM 654 C CA . PRO A 1 88 ? 13.132 -10.734 -36.029 1.00 88.12 88 PRO A CA 1
ATOM 655 C C . PRO A 1 88 ? 12.824 -12.196 -36.381 1.00 88.12 88 PRO A C 1
ATOM 657 O O . PRO A 1 88 ? 12.234 -12.899 -35.569 1.00 88.12 88 PRO A O 1
ATOM 660 N N . VAL A 1 89 ? 13.205 -12.665 -37.573 1.00 92.12 89 VAL A N 1
ATOM 661 C CA . VAL A 1 89 ? 12.955 -14.039 -38.030 1.00 92.12 89 VAL A CA 1
ATOM 662 C C . VAL A 1 89 ? 14.141 -14.965 -37.754 1.00 92.12 89 VAL A C 1
ATOM 664 O O . VAL A 1 89 ? 13.945 -16.160 -37.554 1.00 92.12 89 VAL A O 1
ATOM 667 N N . THR A 1 90 ? 15.371 -14.443 -37.754 1.00 90.75 90 THR A N 1
ATOM 668 C CA . THR A 1 90 ? 16.591 -15.274 -37.717 1.00 90.75 90 THR A CA 1
ATOM 669 C C . THR A 1 90 ? 17.414 -15.125 -36.439 1.00 90.75 90 THR A C 1
ATOM 671 O O . THR A 1 90 ? 18.396 -15.844 -36.272 1.00 90.75 90 THR A O 1
ATOM 674 N N . VAL A 1 91 ? 17.068 -14.192 -35.550 1.00 90.62 91 VAL A N 1
ATOM 675 C CA . VAL A 1 91 ? 17.748 -14.010 -34.260 1.00 90.62 91 VAL A CA 1
ATOM 676 C C . VAL A 1 91 ? 17.527 -15.232 -33.363 1.00 90.62 91 VAL A C 1
ATOM 678 O O . VAL A 1 91 ? 16.397 -15.667 -33.155 1.00 90.62 91 VAL A O 1
ATOM 681 N N . ALA A 1 92 ? 18.616 -15.759 -32.804 1.00 89.94 92 ALA A N 1
ATOM 682 C CA . ALA A 1 92 ? 18.609 -16.923 -31.913 1.00 89.94 92 ALA A CA 1
ATOM 683 C C . ALA A 1 92 ? 19.528 -16.742 -30.686 1.00 89.94 92 ALA A C 1
ATOM 685 O O . ALA A 1 92 ? 19.929 -17.717 -30.054 1.00 89.94 92 ALA A O 1
ATOM 686 N N . ASP A 1 93 ? 19.879 -15.498 -30.348 1.00 89.69 93 ASP A N 1
ATOM 687 C CA . ASP A 1 93 ? 20.716 -15.146 -29.202 1.00 89.69 93 ASP A CA 1
ATOM 688 C C . ASP A 1 93 ? 20.023 -14.116 -28.295 1.00 89.69 93 ASP A C 1
ATOM 690 O O . ASP A 1 93 ? 19.232 -13.292 -28.753 1.00 89.69 93 ASP A O 1
ATOM 694 N N . GLY A 1 94 ? 20.318 -14.149 -26.991 1.00 88.75 94 GLY A N 1
ATOM 695 C CA . GLY A 1 94 ? 19.654 -13.280 -26.009 1.00 88.75 94 GLY A CA 1
ATOM 696 C C . GLY A 1 94 ? 19.902 -11.780 -26.224 1.00 88.75 94 GLY A C 1
ATOM 697 O O . GLY A 1 94 ? 19.020 -10.966 -25.940 1.00 88.75 94 GLY A O 1
ATOM 698 N N . GLY A 1 95 ? 21.070 -11.416 -26.766 1.00 90.62 95 GLY A N 1
ATOM 699 C CA . GLY A 1 95 ? 21.409 -10.034 -27.103 1.00 90.62 95 GLY A CA 1
ATOM 700 C C . GLY A 1 95 ? 20.535 -9.507 -28.236 1.00 90.62 95 GLY A C 1
ATOM 701 O O . GLY A 1 95 ? 19.913 -8.456 -28.099 1.00 90.62 95 GLY A O 1
ATOM 702 N N . GLY A 1 96 ? 20.424 -10.278 -29.319 1.00 90.62 96 GLY A N 1
ATOM 703 C CA . GLY A 1 96 ? 19.553 -9.975 -30.450 1.00 90.62 96 GLY A CA 1
ATOM 704 C C . GLY A 1 96 ? 18.076 -9.908 -30.061 1.00 90.62 96 GLY A C 1
ATOM 705 O O . GLY A 1 96 ? 17.398 -8.968 -30.465 1.00 90.62 96 GLY A O 1
ATOM 706 N N . VAL A 1 97 ? 17.584 -10.851 -29.242 1.00 90.00 97 VAL A N 1
ATOM 707 C CA . VAL A 1 97 ? 16.171 -10.870 -28.811 1.00 90.00 97 VAL A CA 1
ATOM 708 C C . VAL A 1 97 ? 15.814 -9.618 -28.012 1.00 90.00 97 VAL A C 1
ATOM 710 O O . VAL A 1 97 ? 14.705 -9.115 -28.138 1.00 90.00 97 VAL A O 1
ATOM 713 N N . THR A 1 98 ? 16.740 -9.083 -27.215 1.00 90.31 98 THR A N 1
ATOM 714 C CA . THR A 1 98 ? 16.443 -7.904 -26.387 1.00 90.31 98 THR A CA 1
ATOM 715 C C . THR A 1 98 ? 16.436 -6.585 -27.172 1.00 90.31 98 THR A C 1
ATOM 717 O O . THR A 1 98 ? 15.990 -5.567 -26.650 1.00 90.31 98 THR A O 1
ATOM 720 N N . MET A 1 99 ? 16.937 -6.573 -28.408 1.00 86.38 99 MET A N 1
ATOM 721 C CA . MET A 1 99 ? 16.955 -5.373 -29.256 1.00 86.38 99 MET A CA 1
ATOM 722 C C . MET A 1 99 ? 15.714 -5.237 -30.153 1.00 86.38 99 MET A C 1
ATOM 724 O O . MET A 1 99 ? 15.613 -4.249 -30.881 1.00 86.38 99 MET A O 1
ATOM 728 N N . LEU A 1 100 ? 14.813 -6.224 -30.130 1.00 85.12 100 LEU A N 1
ATOM 729 C CA . LEU A 1 100 ? 13.519 -6.204 -30.820 1.00 85.12 100 LEU A CA 1
ATOM 730 C C . LEU A 1 100 ? 12.456 -5.516 -29.955 1.00 85.12 100 LEU A C 1
ATOM 732 O O . LEU A 1 100 ? 11.646 -4.764 -30.541 1.00 85.12 100 LEU A O 1
#

Secondary structure (DSSP, 8-state):
----HHHHHHHHTT--HHHHHHHHHHHTTSS-HHHHHHHHHHTT--HHHHHHHHHHHT--SS-----PPPTTPPPP---PPPSS---TTT--SHHHHHT-

=== Feature glossary ===
The record interleaves many kinds of information about one protein. Here is each kind framed as the question it answers.

Q: What does the local fold look like, residue by residue?
A: A 3Di character summarizes, for each residue, the relative orientation of the Cα frame of its nearest spatial neighbor. Because it encodes fold topology rather than chemistry, 3Di alignments detect remote structural similarity that sequence alignment misses.

Q: Which residues are in helices, strands, or loops?
A: Secondary structure is the local, repeating backbone conformation. DSSP classifies it into eight states by reading the hydrogen-bond network: three helix types (H, G, I), two β types (E, B), two non-regular types (T, S), and unstructured coil (-).

Q: How big and how compact is the whole molecule?
A: Three whole-structure scalars: the radius of gyration (RMS distance of Cα from centroid, in Å), the count of Cα–Cα contacts (pairs closer than 8 Å and separated by more than four residues in sequence — i.e. tertiary, not local, contacts), and the bounding-box dimensions. Together they distinguish compact globular folds from extended fibres or disordered chains.

Q: How confident is the AlphaFold model at each residue?
A: For AlphaFold models, the B-factor field carries pLDDT — the model's own estimate of local accuracy on a 0–100 scale. Regions with pLDDT<50 should be treated as essentially unmodeled; they often correspond to intrinsically disordered segments.

Q: What family and function is it annotated with?
A: Functional annotations link the protein to curated databases. InterPro entries identify conserved domains and families by matching the sequence against member-database signatures (Pfam, PROSITE, CDD, …). Gene Ontology (GO) terms describe molecular function, biological process, and cellular component in a controlled vocabulary. CATH places the structure in a hierarchical fold classification (Class/Architecture/Topology/Homologous-superfamily). The organism is the source species.

Q: What known structures does this most resemble?
A: Nearest PDB neighbors are the top structural matches found by Foldseek when searching this structure against the entire Protein Data Bank. Each hit reports a TM-score (0 to 1; >0.5 almost always implies the same fold) and an E-value. These are *structural* homologs — they may share no detectable sequence similarity.

Q: Which residues are buried vs exposed?
A: Solvent-accessible surface area (SASA) is the area in Å² traced out by the centre of a 1.4 Å probe sphere (a water molecule) rolled over the protein's van der Waals surface (Shrake–Rupley / Lee–Richards construction). Buried residues have near-zero SASA; fully exposed residues can exceed 200 Å². The total SASA scales roughly with the number of surface residues.

Q: What are the backbone torsion angles?
A: φ (phi) and ψ (psi) are the two rotatable backbone dihedrals per residue: φ is the C(i-1)–N–Cα–C torsion, ψ is the N–Cα–C–N(i+1) torsion, both in degrees on (−180°, 180°]. α-helical residues cluster near (−60°, −45°); β-strand residues near (−120°, +130°). A Ramachandran plot is simply a scatter of (φ, ψ) for every residue.

Q: Are the domains correctly placed relative to each other?
A: Predicted aligned error is AlphaFold's pairwise confidence. Unlike pLDDT (per-residue), PAE is per-residue-pair and captures whether two parts of the structure are correctly placed relative to each other. Units are ångströms of expected positional error.

Q: What if only a Cα trace is available?
A: P-SEA three-state annotation labels each residue as helix, strand, or coil based purely on the geometry of the Cα trace. It serves as a fallback when the full backbone (and thus DSSP) is unavailable.

Q: What is the amino-acid chain?
A: This is the polypeptide sequence — one letter per residue, N-terminus first. Length ranges from a few dozen residues for small domains to over a thousand for large multi-domain proteins.

Q: What do the rendered images show?
A: The six renders are orthographic views along the three Cartesian axes in both directions. Representation (cartoon, sticks, or surface) and color scheme (sequence-rainbow or by-chain) vary across proteins so the training set covers all the common visualization conventions.

Q: What do the diagnostic plots show?
A: Plot images: a contact map (which residues are close in 3D, as an N×N binary image), a Ramachandran scatter (backbone torsion angles, revealing secondary-structure composition at a glance), and — for AlphaFold structures — a PAE heatmap (pairwise prediction confidence).

Q: How mobile is each atom in the crystal?
A: B-factor (Debye–Waller factor) reflects atomic displacement in the crystal lattice. It is an experimental observable (units Å²), not a prediction; low values mean the atom is pinned down, high values mean it moves or is heterogeneous across the crystal.

Q: Where is each backbone atom in 3D?
A: The mmCIF table is the protein's shape written out atom by atom. For each backbone N, Cα, C, and carbonyl O, it records an (x, y, z) coordinate triple in Å plus the residue type, chain letter, and residue number.